Protein AF-A0A376LGH3-F1 (afdb_monomer)

InterPro domains:
  IPR026325 Protein of unknown function DUF932 [PF06067] (6-73)

Secondary structure (DSSP, 8-state):
-EEEE-GGGTT-SSEEEEEEEPPSSSSSEEEEEEEEEEE-STTS-EEEEE---EEEESSSSHHHHHHHHHHHHHTT-

Foldseek 3Di:
DDKAFDPVCPPPQWGWIWDWADDDPLQFWIKIWTFTWGQDDPVRDIDGDTLDMQTARSDDPRPVSVVVRVVVSVVSD

Solvent-accessible surface area (backbone atoms only — not comparable to full-atom values): 4571 Å² total; per-residue (Å²): 115,48,78,49,56,52,86,95,44,67,86,50,67,76,36,70,33,35,39,38,41,68,47,96,78,57,84,45,47,31,34,42,35,31,26,40,48,27,82,76,44,96,88,70,45,65,52,70,52,67,77,53,77,45,75,44,51,74,61,82,74,40,68,62,49,52,53,54,47,49,52,58,50,60,73,74,113

pLDDT: mean 89.33, std 6.75, range [64.38, 96.38]

Mean predicted aligned error: 4.27 Å

Structure (mmCIF, N/CA/C/O backbone):
data_AF-A0A376LGH3-F1
#
_entry.id   AF-A0A376LGH3-F1
#
loop_
_atom_site.group_PDB
_atom_site.id
_atom_site.type_symbol
_atom_site.label_atom_id
_atom_site.label_alt_id
_atom_site.label_comp_id
_atom_site.label_asym_id
_atom_site.label_entity_id
_atom_site.label_seq_id
_atom_site.pdbx_PDB_ins_code
_atom_site.Cartn_x
_atom_site.Cartn_y
_atom_site.Cartn_z
_atom_site.occupancy
_atom_site.B_iso_or_equiv
_atom_site.auth_seq_id
_atom_site.auth_comp_id
_atom_site.auth_asym_id
_atom_site.auth_atom_id
_atom_site.pdbx_PDB_model_num
ATOM 1 N N . MET A 1 1 ? -2.168 10.115 -0.844 1.00 86.8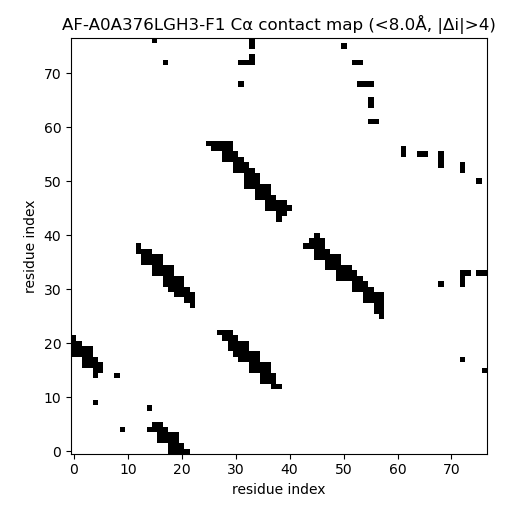8 1 MET A N 1
ATOM 2 C CA . MET A 1 1 ? -2.229 8.837 -0.105 1.00 86.88 1 MET A CA 1
ATOM 3 C C . MET A 1 1 ? -3.560 8.173 -0.403 1.00 86.88 1 MET A C 1
ATOM 5 O O . MET A 1 1 ? -4.581 8.829 -0.244 1.00 86.88 1 MET A O 1
ATOM 9 N N . LEU A 1 2 ? -3.551 6.910 -0.821 1.00 90.81 2 LEU A N 1
ATOM 10 C CA . LEU A 1 2 ? -4.747 6.082 -0.990 1.00 90.81 2 LEU A CA 1
ATOM 11 C C . LEU A 1 2 ? -4.694 4.924 0.015 1.00 90.81 2 LEU A C 1
ATOM 13 O O . LEU A 1 2 ? -3.621 4.374 0.245 1.00 90.81 2 LEU A O 1
ATOM 17 N N . ARG A 1 3 ? -5.829 4.555 0.616 1.00 92.00 3 ARG A N 1
ATOM 18 C CA . ARG A 1 3 ? -5.926 3.425 1.557 1.00 92.00 3 ARG A CA 1
ATOM 19 C C . ARG A 1 3 ? -6.839 2.359 0.970 1.00 92.00 3 ARG A C 1
ATOM 21 O O . ARG A 1 3 ? -8.023 2.613 0.762 1.00 92.00 3 ARG A O 1
ATOM 28 N N . LEU A 1 4 ? -6.287 1.183 0.705 1.00 93.88 4 LEU A N 1
ATOM 29 C CA . LEU A 1 4 ? -7.005 0.045 0.147 1.00 93.88 4 LEU A CA 1
ATOM 30 C C . LEU A 1 4 ? -7.391 -0.903 1.280 1.00 93.88 4 LEU A C 1
ATOM 32 O O . LEU A 1 4 ? -6.526 -1.472 1.943 1.00 93.88 4 LEU A O 1
ATOM 36 N N . ARG A 1 5 ? -8.696 -1.060 1.499 1.00 93.62 5 ARG A N 1
ATOM 37 C CA . ARG A 1 5 ? -9.284 -1.925 2.529 1.00 93.62 5 ARG A CA 1
ATOM 38 C C . ARG A 1 5 ? -10.161 -2.980 1.870 1.00 93.62 5 ARG A C 1
ATOM 40 O O . ARG A 1 5 ? -10.778 -2.715 0.839 1.00 93.62 5 ARG A O 1
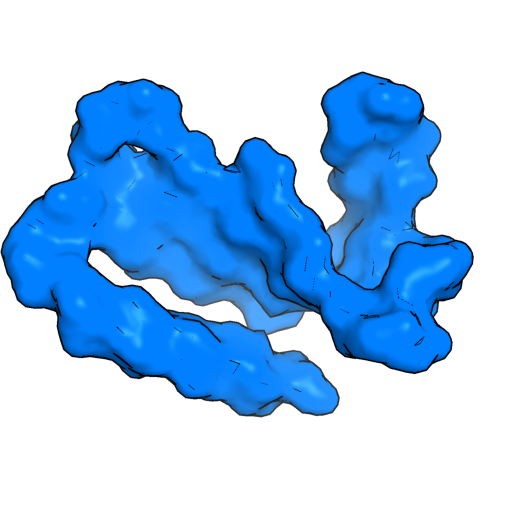ATOM 47 N N . ARG A 1 6 ? -10.272 -4.159 2.486 1.00 91.88 6 ARG A N 1
ATOM 48 C CA . ARG A 1 6 ? -11.245 -5.174 2.050 1.00 91.88 6 ARG A CA 1
ATOM 49 C C . ARG A 1 6 ? -12.672 -4.635 2.212 1.00 91.88 6 ARG A C 1
ATOM 51 O O . ARG A 1 6 ? -12.975 -3.989 3.214 1.00 91.88 6 ARG A O 1
ATOM 58 N N . ALA A 1 7 ? -13.556 -4.943 1.261 1.00 92.38 7 ALA A N 1
ATOM 59 C CA . ALA A 1 7 ? -14.911 -4.381 1.195 1.00 92.38 7 ALA A CA 1
ATOM 60 C C . ALA A 1 7 ? -15.736 -4.588 2.484 1.00 92.38 7 ALA A C 1
ATOM 62 O O . ALA A 1 7 ? -16.413 -3.671 2.937 1.00 92.38 7 ALA A O 1
ATOM 63 N N . GLY A 1 8 ? -15.618 -5.751 3.133 1.00 92.31 8 GLY A N 1
ATOM 64 C CA . GLY A 1 8 ? -16.315 -6.047 4.394 1.00 92.31 8 GLY A CA 1
ATOM 65 C C . GLY A 1 8 ? -15.707 -5.404 5.648 1.00 92.31 8 GLY A C 1
ATOM 66 O O . GLY A 1 8 ? -16.228 -5.591 6.741 1.00 92.31 8 GLY A O 1
ATOM 67 N N . GLN A 1 9 ? -14.593 -4.681 5.520 1.00 89.31 9 GLN A N 1
ATOM 68 C CA . GLN A 1 9 ? -13.797 -4.166 6.640 1.00 89.31 9 GLN A CA 1
ATOM 69 C C . GLN A 1 9 ? -13.534 -2.653 6.539 1.00 89.31 9 GLN A C 1
ATOM 71 O O . GLN A 1 9 ? -12.742 -2.106 7.302 1.00 89.31 9 GLN A O 1
ATOM 76 N N . ILE A 1 10 ? -14.204 -1.943 5.625 1.00 88.75 10 ILE A N 1
ATOM 77 C CA . ILE A 1 10 ? -13.941 -0.520 5.342 1.00 88.75 10 ILE A CA 1
ATOM 78 C C . ILE A 1 10 ? -14.059 0.355 6.600 1.00 88.75 10 ILE A C 1
ATOM 80 O O . ILE A 1 10 ? -13.234 1.247 6.799 1.00 88.75 10 ILE A O 1
ATOM 84 N N . THR A 1 11 ? -15.037 0.087 7.468 1.00 87.94 11 THR A N 1
ATOM 85 C CA . THR A 1 11 ? -15.311 0.866 8.689 1.00 87.94 11 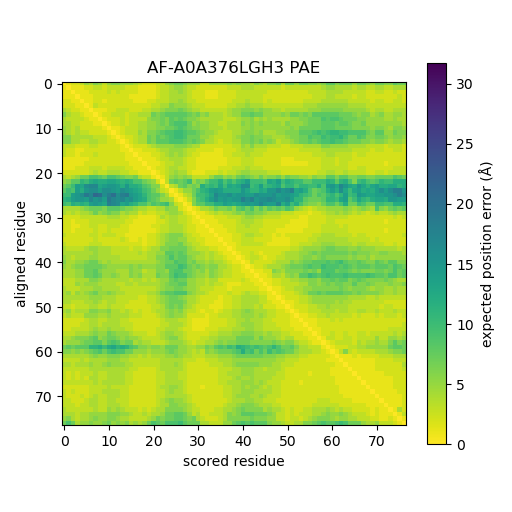THR A CA 1
ATOM 86 C C . THR A 1 11 ? -14.536 0.390 9.919 1.00 87.94 11 THR A C 1
ATOM 88 O O . THR A 1 11 ? -14.604 1.027 10.970 1.00 87.94 11 THR A O 1
ATOM 91 N N . GLY A 1 12 ? -13.780 -0.707 9.817 1.00 86.12 12 GLY A N 1
ATOM 92 C CA . GLY A 1 12 ? -13.014 -1.236 10.940 1.00 86.12 12 GLY A CA 1
ATOM 93 C C . GLY A 1 12 ? -11.896 -0.283 11.377 1.00 86.12 12 GLY A C 1
ATOM 94 O O . GLY A 1 12 ? -11.226 0.351 10.552 1.00 86.12 12 GLY A O 1
ATOM 95 N N . GLN A 1 13 ? -11.689 -0.178 12.694 1.00 83.06 13 GLN A N 1
ATOM 96 C CA . GLN A 1 13 ? -10.628 0.662 13.264 1.00 83.06 13 GLN A CA 1
ATOM 97 C C . GLN A 1 13 ? -9.232 0.052 13.086 1.00 83.06 13 GLN A C 1
ATOM 99 O O . GLN A 1 13 ? -8.280 0.786 12.826 1.00 83.06 13 GLN A O 1
ATOM 104 N N . HIS A 1 14 ? -9.126 -1.274 13.206 1.00 84.75 14 HIS A N 1
ATOM 105 C CA . HIS A 1 14 ? -7.912 -2.058 12.988 1.00 84.75 14 HIS A CA 1
ATOM 106 C C . HIS A 1 14 ? -8.217 -3.140 11.964 1.00 84.75 14 HIS A C 1
ATOM 108 O O . HIS A 1 14 ? -8.894 -4.120 12.267 1.00 84.75 14 HIS A O 1
ATOM 114 N N . VAL A 1 15 ? -7.763 -2.923 10.735 1.00 90.88 15 VAL A N 1
ATOM 115 C CA . VAL A 1 15 ? -7.986 -3.842 9.622 1.00 90.88 15 VAL A CA 1
ATOM 116 C C . VAL A 1 15 ? -6.704 -3.962 8.810 1.00 90.88 15 VAL A C 1
ATOM 118 O O . VAL A 1 15 ? -5.940 -2.992 8.763 1.00 90.88 15 VAL A O 1
ATOM 121 N N . PRO A 1 16 ? -6.462 -5.121 8.179 1.00 92.88 16 PRO A N 1
ATOM 122 C CA . PRO A 1 16 ? -5.427 -5.227 7.169 1.00 92.88 16 PRO A CA 1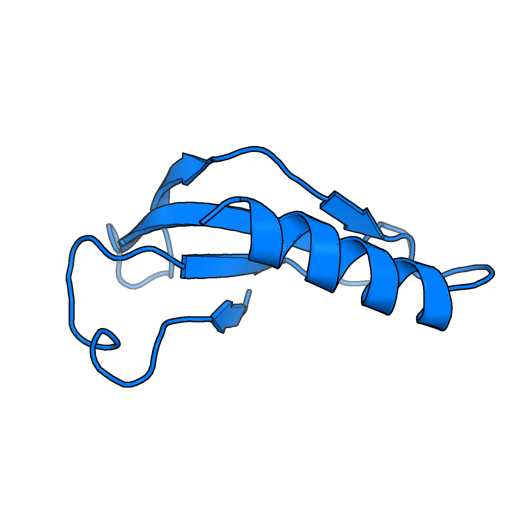
ATOM 123 C C . PRO A 1 16 ? -5.735 -4.259 6.025 1.00 92.88 16 PRO A C 1
ATOM 125 O O . PRO A 1 16 ? -6.843 -4.255 5.477 1.00 92.88 16 PRO A O 1
ATOM 128 N N . GLU A 1 17 ? -4.768 -3.427 5.667 1.00 94.69 17 GLU A N 1
ATOM 129 C CA . GLU A 1 17 ? -4.904 -2.474 4.574 1.00 94.69 17 GLU A CA 1
ATOM 130 C C . GLU A 1 17 ? -3.564 -2.197 3.892 1.00 94.69 17 GLU A C 1
ATOM 132 O O . GLU A 1 17 ? -2.493 -2.382 4.470 1.00 94.69 17 GLU A O 1
ATOM 137 N N . ILE A 1 18 ? -3.634 -1.720 2.651 1.00 95.50 18 ILE A N 1
ATOM 138 C CA . ILE A 1 18 ? -2.465 -1.280 1.889 1.00 95.50 18 ILE A CA 1
ATOM 139 C C . ILE A 1 18 ? -2.548 0.232 1.741 1.00 95.50 18 ILE A C 1
ATOM 141 O O . ILE A 1 18 ? -3.528 0.760 1.209 1.00 95.50 18 ILE A O 1
ATOM 145 N N . ILE A 1 19 ? -1.512 0.933 2.187 1.00 94.25 19 ILE A N 1
ATOM 146 C CA . ILE A 1 19 ? -1.375 2.369 1.967 1.00 94.25 19 ILE A CA 1
ATOM 147 C C . ILE A 1 19 ? -0.523 2.587 0.721 1.00 94.25 19 ILE A C 1
ATOM 149 O O . ILE A 1 19 ? 0.636 2.180 0.675 1.00 94.25 19 ILE A O 1
ATOM 153 N N . LEU A 1 20 ? -1.096 3.252 -0.280 1.00 93.62 20 LEU A N 1
ATOM 154 C CA . LEU A 1 20 ? -0.390 3.692 -1.475 1.00 93.62 20 LEU A CA 1
ATOM 155 C C . LEU A 1 20 ? -0.001 5.164 -1.305 1.00 93.62 20 LEU A C 1
ATOM 157 O O . LEU A 1 20 ? -0.849 6.068 -1.252 1.00 93.62 20 LEU A O 1
ATOM 161 N N . LEU A 1 21 ? 1.299 5.402 -1.188 1.00 90.94 21 LEU A N 1
ATOM 162 C CA . LEU A 1 21 ? 1.893 6.730 -1.150 1.00 90.94 21 LEU A CA 1
ATOM 163 C C . LEU A 1 21 ? 2.425 7.049 -2.540 1.00 90.94 21 LEU A C 1
ATOM 165 O O . LEU A 1 21 ? 3.211 6.289 -3.094 1.00 90.94 21 LEU A O 1
ATOM 169 N N . ASN A 1 22 ? 1.979 8.166 -3.105 1.00 83.62 22 ASN A N 1
ATOM 170 C CA . ASN A 1 22 ? 2.531 8.667 -4.354 1.00 83.62 22 ASN A CA 1
ATOM 171 C C . ASN A 1 22 ? 3.544 9.772 -4.053 1.00 83.62 22 ASN A C 1
ATOM 173 O O . ASN A 1 22 ? 3.324 10.572 -3.140 1.00 83.62 22 ASN A O 1
ATOM 177 N N . SER A 1 23 ? 4.608 9.829 -4.842 1.00 74.94 23 SER A N 1
ATOM 178 C CA . SER A 1 23 ? 5.502 10.978 -4.918 1.00 74.94 23 SER A CA 1
ATOM 179 C C . SER A 1 23 ? 4.918 12.078 -5.803 1.00 74.94 23 SER A C 1
ATOM 181 O O . SER A 1 23 ? 4.242 11.807 -6.791 1.00 74.94 23 SER A O 1
ATOM 183 N N . HIS A 1 24 ? 5.155 13.333 -5.429 1.00 68.56 24 HIS A N 1
ATOM 184 C CA . HIS A 1 24 ? 4.436 14.490 -5.965 1.00 68.56 24 HIS A CA 1
ATOM 185 C C . HIS A 1 24 ? 4.818 14.880 -7.406 1.00 68.56 24 HIS A C 1
ATOM 187 O O . HIS A 1 24 ? 4.000 15.461 -8.110 1.00 68.56 24 H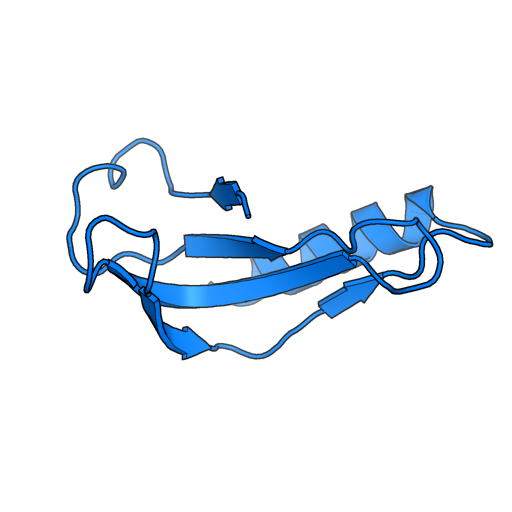IS A O 1
ATOM 193 N N . ASP A 1 25 ? 6.024 14.552 -7.857 1.00 67.31 25 ASP A N 1
ATOM 194 C CA . ASP A 1 25 ? 6.640 15.111 -9.067 1.00 67.31 25 ASP A CA 1
ATOM 195 C C . ASP A 1 25 ? 7.191 14.043 -10.030 1.00 67.31 25 ASP A C 1
ATOM 197 O O . ASP A 1 25 ? 7.885 14.367 -10.990 1.00 67.31 25 ASP A O 1
ATOM 201 N N . GLY A 1 26 ? 6.913 12.760 -9.780 1.00 64.38 26 GLY A N 1
ATOM 202 C CA . GLY A 1 26 ? 7.394 11.660 -10.623 1.00 64.38 26 GLY A CA 1
ATOM 203 C C . GLY A 1 26 ? 8.902 11.381 -10.525 1.00 64.38 26 GLY A C 1
ATOM 204 O O . GLY A 1 26 ? 9.379 10.441 -11.158 1.00 64.38 26 GLY A O 1
ATOM 205 N N . SER A 1 27 ? 9.656 12.152 -9.731 1.00 66.94 27 SER A N 1
ATOM 206 C CA . SER A 1 27 ? 11.108 11.989 -9.563 1.00 66.94 27 SER A CA 1
ATOM 207 C C . SER A 1 27 ? 11.477 10.904 -8.544 1.00 66.94 27 SER A C 1
ATOM 209 O O . SER A 1 27 ? 12.601 10.401 -8.532 1.00 66.94 27 SER A O 1
ATOM 211 N N . SER A 1 28 ? 10.525 10.516 -7.696 1.00 74.75 28 SER A N 1
ATOM 212 C CA . SER A 1 28 ? 10.687 9.490 -6.666 1.00 74.75 28 SER A CA 1
ATOM 213 C C . SER A 1 28 ? 9.822 8.261 -6.950 1.00 74.75 28 SER A C 1
ATOM 215 O O . SER A 1 28 ? 9.091 8.199 -7.929 1.00 74.75 28 SER A O 1
ATOM 217 N N . SER A 1 29 ? 9.988 7.201 -6.166 1.00 85.25 29 SER A N 1
ATOM 218 C CA . SER A 1 29 ? 9.143 6.013 -6.269 1.00 85.25 29 SER A CA 1
ATOM 219 C C . SER A 1 29 ? 7.805 6.237 -5.579 1.00 85.25 29 SER A C 1
ATOM 221 O O . SER A 1 29 ? 7.794 6.730 -4.447 1.00 85.25 29 SER A O 1
ATOM 223 N N . TYR A 1 30 ? 6.713 5.742 -6.163 1.00 89.81 30 TYR A N 1
ATOM 224 C CA . TYR A 1 30 ? 5.531 5.475 -5.352 1.00 89.81 30 TYR A CA 1
ATOM 225 C C . TYR A 1 30 ? 5.796 4.262 -4.451 1.00 89.81 30 TYR A C 1
ATOM 227 O O . TYR A 1 30 ? 6.652 3.416 -4.733 1.00 89.81 30 TYR A O 1
ATOM 235 N N . GLN A 1 31 ? 5.067 4.182 -3.344 1.00 93.12 31 GLN A N 1
ATOM 236 C CA . GLN A 1 31 ? 5.272 3.181 -2.309 1.00 93.12 31 GLN A CA 1
ATOM 237 C C . GLN A 1 31 ? 3.959 2.497 -1.932 1.00 93.12 31 GLN A C 1
ATOM 239 O O . GLN A 1 31 ? 2.923 3.148 -1.792 1.00 93.12 31 GLN A O 1
ATOM 244 N N . MET A 1 32 ? 4.023 1.183 -1.729 1.00 95.00 32 MET A N 1
ATOM 245 C CA . MET A 1 32 ? 2.954 0.364 -1.165 1.00 95.00 32 MET A CA 1
ATOM 246 C C . MET A 1 32 ? 3.385 -0.148 0.209 1.00 95.00 32 MET A C 1
ATOM 248 O O . MET A 1 32 ? 4.422 -0.798 0.346 1.00 95.00 32 MET A O 1
ATOM 252 N N . LEU A 1 33 ? 2.581 0.157 1.222 1.00 95.38 33 LEU A N 1
ATOM 253 C CA . LEU A 1 33 ? 2.783 -0.236 2.613 1.00 95.38 33 LEU A CA 1
ATOM 254 C C . LEU A 1 33 ? 1.633 -1.152 3.052 1.00 95.38 33 LEU A C 1
ATOM 256 O O . LEU A 1 33 ? 0.575 -0.640 3.431 1.00 95.38 33 LEU A O 1
ATOM 260 N N . PRO A 1 34 ? 1.791 -2.484 2.982 1.00 96.38 34 PRO A N 1
ATOM 261 C CA . PRO A 1 34 ? 0.877 -3.409 3.641 1.00 96.38 34 PRO A CA 1
ATOM 262 C C . PRO A 1 34 ? 1.012 -3.307 5.158 1.00 96.38 34 PRO A C 1
ATOM 264 O O . PRO A 1 34 ? 2.122 -3.238 5.683 1.00 96.38 34 PRO A O 1
ATOM 267 N N . GLY A 1 35 ? -0.100 -3.347 5.882 1.00 95.38 35 GLY A N 1
ATOM 268 C CA . GLY A 1 35 ? -0.047 -3.398 7.334 1.00 95.38 35 GLY A CA 1
ATOM 269 C C . GLY A 1 35 ? -1.391 -3.288 8.025 1.00 95.38 35 GLY A C 1
ATOM 270 O O . GLY A 1 35 ? -2.453 -3.326 7.406 1.00 95.38 35 GLY A O 1
ATOM 271 N N . TYR A 1 36 ? -1.315 -3.146 9.342 1.00 94.12 36 TYR A N 1
ATOM 272 C CA . TYR A 1 36 ? -2.453 -2.867 10.206 1.00 94.12 36 TYR A CA 1
ATOM 273 C C . TYR A 1 36 ? -2.331 -1.433 10.683 1.00 94.12 36 TYR A C 1
ATOM 275 O O . TYR A 1 36 ? -1.506 -1.145 11.549 1.00 94.12 36 TYR A O 1
ATOM 283 N N . PHE A 1 37 ? -3.141 -0.539 10.118 1.00 92.25 37 PHE A N 1
ATOM 284 C CA . PHE A 1 37 ? -3.067 0.885 10.425 1.00 92.25 37 PHE A CA 1
ATOM 285 C C . PHE A 1 37 ? -4.396 1.436 10.932 1.00 92.25 37 PHE A C 1
ATOM 287 O O . PHE A 1 37 ? -5.479 1.154 10.410 1.00 92.25 37 PHE A O 1
ATOM 294 N N . ARG A 1 38 ? -4.294 2.313 11.926 1.00 89.81 38 ARG A N 1
ATOM 295 C CA . ARG A 1 38 ? -5.396 3.064 12.516 1.00 89.81 38 ARG A CA 1
ATOM 296 C C . ARG A 1 38 ? -5.318 4.524 12.093 1.00 89.81 38 ARG A C 1
ATOM 298 O O . ARG A 1 38 ? -4.241 5.110 12.117 1.00 89.81 38 ARG A O 1
ATOM 305 N N . ALA A 1 39 ? -6.459 5.134 11.772 1.00 88.56 39 ALA A N 1
ATOM 306 C CA . ALA A 1 39 ? -6.549 6.590 11.642 1.00 88.56 39 ALA A CA 1
ATOM 307 C C . ALA A 1 39 ? -6.469 7.252 13.027 1.00 88.56 39 ALA A C 1
ATOM 309 O O . ALA A 1 39 ? -7.238 6.896 13.921 1.00 88.56 39 ALA A O 1
ATOM 310 N N . ILE A 1 40 ? -5.550 8.201 13.196 1.00 89.94 40 ILE A N 1
ATOM 311 C CA . ILE A 1 40 ? -5.293 8.878 14.478 1.00 89.94 40 ILE A CA 1
ATOM 312 C C . ILE A 1 40 ? -5.756 10.334 14.452 1.00 89.94 40 ILE A C 1
ATOM 314 O O . ILE A 1 40 ? -6.195 10.853 15.473 1.00 89.94 40 ILE A O 1
ATOM 318 N N . CYS A 1 41 ? -5.699 10.988 13.292 1.00 86.81 41 CYS A N 1
ATOM 319 C CA . CYS A 1 41 ? -6.120 12.374 13.138 1.00 86.81 41 CYS A CA 1
ATOM 320 C C . CYS A 1 41 ? -6.894 12.565 11.829 1.00 86.81 41 CYS A C 1
ATOM 322 O O . CYS A 1 41 ? -6.690 11.849 10.845 1.00 86.81 41 CYS A O 1
ATOM 324 N N . THR A 1 42 ? -7.788 13.550 11.818 1.00 85.62 42 THR A N 1
ATOM 325 C CA . THR A 1 42 ? -8.611 13.918 10.657 1.00 85.62 42 THR A CA 1
ATOM 326 C C . THR A 1 42 ? -7.787 14.456 9.486 1.00 85.62 42 THR A C 1
ATOM 328 O O . THR A 1 42 ? -8.267 14.448 8.358 1.00 85.62 42 THR A O 1
ATOM 331 N N . ASN A 1 43 ? -6.527 14.844 9.715 1.00 84.69 43 ASN A N 1
ATOM 332 C CA . ASN A 1 43 ? -5.577 15.235 8.669 1.00 84.69 43 ASN A CA 1
ATOM 333 C C . ASN A 1 43 ? -4.995 14.047 7.870 1.00 84.69 43 ASN A C 1
ATOM 335 O O . ASN A 1 43 ? -4.114 14.247 7.037 1.00 84.69 43 ASN A O 1
ATOM 339 N N . GLY A 1 44 ? -5.445 12.816 8.133 1.00 82.69 44 GLY A N 1
ATOM 340 C CA . GLY A 1 44 ? -4.969 11.614 7.449 1.00 82.69 44 GLY A CA 1
ATOM 341 C C . GLY A 1 44 ? -3.770 10.936 8.115 1.00 82.69 44 GLY A C 1
ATOM 342 O O . GLY A 1 44 ? -3.251 9.976 7.553 1.00 82.69 44 GLY A O 1
ATOM 343 N N . LEU A 1 45 ? -3.346 11.377 9.307 1.00 87.00 45 LEU A N 1
ATOM 344 C CA . LEU A 1 45 ? -2.326 10.672 10.083 1.00 87.00 45 LEU A CA 1
ATOM 345 C C . LEU A 1 45 ? -2.806 9.262 10.444 1.00 87.00 45 LEU A C 1
ATOM 347 O O . LEU A 1 45 ? -3.886 9.078 11.021 1.00 87.00 45 LEU A O 1
ATOM 351 N N . VAL A 1 46 ? -1.960 8.279 10.158 1.00 90.88 46 VAL A N 1
ATOM 352 C CA . VAL A 1 46 ? -2.176 6.874 10.500 1.00 90.88 46 VAL A CA 1
ATOM 353 C C . VAL A 1 46 ? -1.005 6.339 11.317 1.00 90.88 46 VAL A C 1
ATOM 355 O O . VAL A 1 46 ? 0.133 6.761 11.131 1.00 90.88 46 VAL A O 1
ATOM 358 N N . CYS A 1 47 ? -1.288 5.420 12.233 1.00 90.75 47 CYS A N 1
ATOM 359 C CA . CYS A 1 47 ? -0.280 4.731 13.035 1.00 90.75 47 CYS A CA 1
ATOM 360 C C . CYS A 1 47 ? -0.573 3.235 13.031 1.00 90.75 47 CYS A C 1
ATOM 362 O O . CYS A 1 47 ? -1.739 2.833 13.007 1.00 90.75 47 CYS A O 1
ATOM 364 N N . GLY A 1 48 ? 0.473 2.418 13.048 1.00 91.62 48 GLY A N 1
ATOM 365 C CA . GLY A 1 48 ? 0.325 0.977 13.092 1.00 91.62 48 GLY A CA 1
ATOM 366 C C . GLY A 1 48 ? 1.574 0.235 12.658 1.00 91.62 48 GLY A C 1
ATOM 367 O O . GLY A 1 48 ? 2.647 0.820 12.511 1.00 91.62 48 GLY A O 1
ATOM 368 N N . GLN A 1 49 ? 1.414 -1.068 12.461 1.00 93.44 49 GLN A N 1
ATOM 369 C CA . GLN A 1 49 ? 2.503 -1.952 12.081 1.00 93.44 49 GLN A CA 1
ATOM 370 C C . GLN A 1 49 ? 2.486 -2.188 10.575 1.00 93.44 49 GLN A C 1
ATOM 372 O O . GLN A 1 49 ? 1.513 -2.705 10.024 1.00 93.44 49 GLN A O 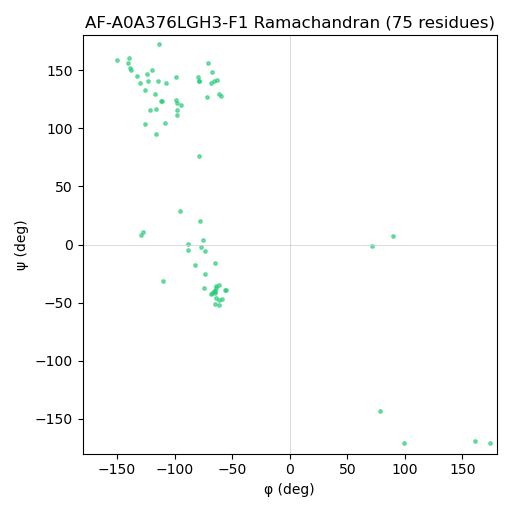1
ATOM 377 N N . SER A 1 50 ? 3.598 -1.839 9.935 1.00 93.06 50 SER A N 1
ATOM 378 C CA . SER A 1 50 ? 3.882 -2.223 8.560 1.00 93.06 50 SER A CA 1
ATOM 379 C C . SER A 1 50 ? 4.372 -3.672 8.504 1.00 93.06 50 SER A C 1
ATOM 381 O O . SER A 1 50 ? 5.159 -4.107 9.345 1.00 93.06 50 SER A O 1
ATOM 383 N N . LEU A 1 51 ? 3.933 -4.403 7.484 1.00 95.00 51 LEU A N 1
ATOM 384 C CA . LEU A 1 51 ? 4.417 -5.735 7.113 1.00 95.00 51 LEU A CA 1
ATOM 385 C C . LEU A 1 51 ? 5.503 -5.625 6.024 1.00 95.00 51 LEU A C 1
ATOM 387 O O . LEU A 1 51 ? 5.662 -6.496 5.170 1.00 95.00 51 LEU A O 1
ATOM 391 N N . GLY A 1 52 ? 6.230 -4.508 6.029 1.00 93.69 52 GLY A N 1
ATOM 392 C CA . GLY A 1 52 ? 7.269 -4.133 5.077 1.00 93.69 52 GLY A CA 1
ATOM 393 C C . GLY A 1 52 ? 6.765 -3.163 4.007 1.00 93.69 52 GLY A C 1
ATOM 394 O O . GLY A 1 52 ? 5.657 -2.642 4.070 1.00 93.69 52 GLY A O 1
ATOM 395 N N . GLU A 1 53 ? 7.581 -2.921 2.987 1.00 93.12 53 GLU A N 1
ATOM 396 C CA . GLU A 1 53 ? 7.253 -1.967 1.925 1.00 93.12 53 GLU A CA 1
ATOM 397 C C . GLU A 1 53 ? 7.690 -2.473 0.553 1.00 93.12 53 GLU A C 1
ATOM 399 O O . GLU A 1 53 ? 8.596 -3.300 0.457 1.00 93.12 53 GLU A O 1
ATOM 404 N N . VAL A 1 54 ? 7.033 -1.963 -0.487 1.00 94.25 54 VAL A N 1
ATOM 405 C CA . VAL A 1 54 ? 7.466 -2.081 -1.882 1.00 94.25 54 VAL A CA 1
ATOM 406 C C . VAL A 1 54 ? 7.532 -0.681 -2.472 1.00 94.25 54 VAL A C 1
ATOM 408 O O . VAL A 1 54 ? 6.604 0.113 -2.306 1.00 94.25 54 VAL A O 1
ATOM 411 N N . ARG A 1 55 ? 8.633 -0.371 -3.157 1.00 92.50 55 ARG A N 1
ATOM 412 C CA . ARG A 1 55 ? 8.849 0.906 -3.842 1.00 92.50 55 ARG A CA 1
ATOM 413 C C . ARG A 1 55 ? 8.982 0.662 -5.330 1.00 92.50 55 ARG A C 1
ATOM 415 O O . ARG A 1 55 ? 9.801 -0.150 -5.750 1.00 92.50 55 ARG A O 1
ATOM 422 N N . VAL A 1 56 ? 8.219 1.403 -6.119 1.00 91.12 56 VAL A N 1
ATOM 423 C CA . VAL A 1 56 ? 8.256 1.304 -7.576 1.00 91.12 56 VAL A CA 1
ATOM 424 C C . VAL A 1 56 ? 8.609 2.673 -8.154 1.00 91.12 56 VAL A C 1
ATOM 426 O O . VAL A 1 56 ? 7.860 3.635 -7.959 1.00 91.12 56 VAL A O 1
ATOM 429 N N . PRO A 1 57 ? 9.762 2.805 -8.831 1.00 89.12 57 PRO A N 1
ATOM 430 C CA . PRO A 1 57 ? 10.135 4.054 -9.480 1.00 89.12 57 PRO A CA 1
ATOM 431 C C . PRO A 1 57 ? 9.198 4.357 -10.653 1.00 89.12 57 PRO A C 1
ATOM 433 O O . PRO A 1 57 ? 8.750 3.448 -11.347 1.00 89.12 57 PRO A O 1
ATOM 436 N N . HIS A 1 58 ? 8.954 5.639 -10.923 1.00 87.44 58 HIS A N 1
ATOM 437 C CA . HIS A 1 58 ? 8.118 6.088 -12.045 1.00 87.44 58 HIS A CA 1
ATOM 438 C C . HIS A 1 58 ? 8.817 6.041 -13.419 1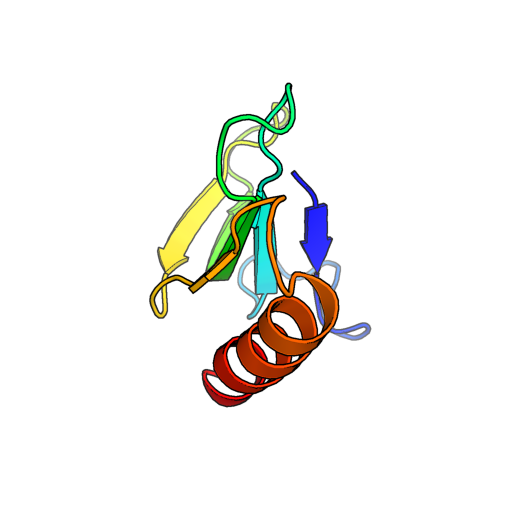.00 87.44 58 HIS A C 1
ATOM 440 O O . HIS A 1 58 ? 8.387 6.706 -14.357 1.00 87.44 58 HIS A O 1
ATOM 446 N N . TRP A 1 59 ? 9.892 5.262 -13.562 1.00 85.56 59 TRP A N 1
ATOM 447 C CA . TRP A 1 59 ? 10.656 5.147 -14.805 1.00 85.56 59 TRP A CA 1
ATOM 448 C C . TRP A 1 59 ? 11.080 3.700 -15.085 1.00 85.56 59 TRP A C 1
ATOM 450 O O . TRP A 1 59 ? 11.127 2.855 -14.187 1.00 85.56 59 TRP A O 1
ATOM 460 N N . GLY A 1 60 ? 11.420 3.425 -16.347 1.00 87.69 60 GLY A N 1
ATOM 461 C CA . GLY A 1 60 ? 11.794 2.092 -16.819 1.00 87.69 60 GLY A CA 1
ATOM 462 C C . GLY A 1 60 ? 10.573 1.200 -17.042 1.00 87.69 60 GLY A C 1
ATOM 463 O O . GLY A 1 60 ? 9.529 1.668 -17.494 1.00 87.69 60 GLY A O 1
ATOM 464 N N . ASN A 1 61 ? 10.699 -0.092 -16.733 1.00 90.31 61 ASN A N 1
ATOM 465 C CA . ASN A 1 61 ? 9.596 -1.043 -16.854 1.00 90.31 61 ASN A CA 1
ATOM 466 C C . ASN A 1 61 ? 8.626 -0.917 -15.665 1.00 90.31 61 ASN A C 1
ATOM 468 O O . ASN A 1 61 ? 8.669 -1.694 -14.712 1.00 90.31 61 ASN A O 1
ATOM 472 N N . VAL A 1 62 ? 7.805 0.134 -15.694 1.00 89.50 62 VAL A N 1
ATOM 473 C CA . VAL A 1 62 ? 6.883 0.470 -14.602 1.00 89.50 62 VAL A CA 1
ATOM 474 C C . VAL A 1 62 ? 5.769 -0.567 -14.477 1.00 89.50 62 VAL A C 1
ATOM 476 O O . VAL A 1 62 ? 5.446 -0.961 -13.363 1.00 89.50 62 VAL A O 1
ATOM 479 N N . VAL A 1 63 ? 5.199 -1.028 -15.594 1.00 92.44 63 VAL A N 1
ATOM 480 C CA . VAL A 1 63 ? 4.020 -1.911 -15.594 1.00 92.44 63 VAL A CA 1
ATOM 481 C C . VAL A 1 63 ? 4.313 -3.231 -14.886 1.00 92.44 63 VAL A C 1
ATOM 483 O O . VAL A 1 63 ? 3.603 -3.577 -13.943 1.00 92.44 63 VAL A O 1
ATOM 486 N N . ASP A 1 64 ? 5.388 -3.920 -15.267 1.00 94.81 64 ASP A N 1
ATOM 487 C CA . ASP A 1 64 ? 5.713 -5.220 -14.672 1.00 94.81 64 ASP A CA 1
ATOM 488 C C . ASP A 1 64 ? 6.054 -5.080 -13.185 1.00 94.81 64 ASP A C 1
ATOM 490 O O . ASP A 1 64 ? 5.560 -5.841 -12.357 1.00 94.81 64 ASP A O 1
ATOM 494 N N . ARG A 1 65 ? 6.788 -4.023 -12.811 1.00 92.12 65 ARG A N 1
ATOM 495 C CA . ARG A 1 65 ? 7.119 -3.738 -11.405 1.00 92.12 65 ARG A CA 1
ATOM 496 C C . ARG A 1 65 ? 5.892 -3.427 -10.552 1.00 92.12 65 ARG A C 1
ATOM 498 O O . ARG A 1 65 ? 5.860 -3.793 -9.379 1.00 92.12 65 ARG A O 1
ATOM 505 N N . VAL A 1 66 ? 4.890 -2.748 -11.116 1.00 93.06 66 VAL A N 1
ATOM 506 C CA . VAL A 1 66 ? 3.610 -2.505 -10.432 1.00 93.06 66 VAL A CA 1
ATOM 507 C C . VAL A 1 66 ? 2.899 -3.832 -10.176 1.00 93.06 66 VAL A C 1
ATOM 509 O O . VAL A 1 66 ? 2.416 -4.056 -9.0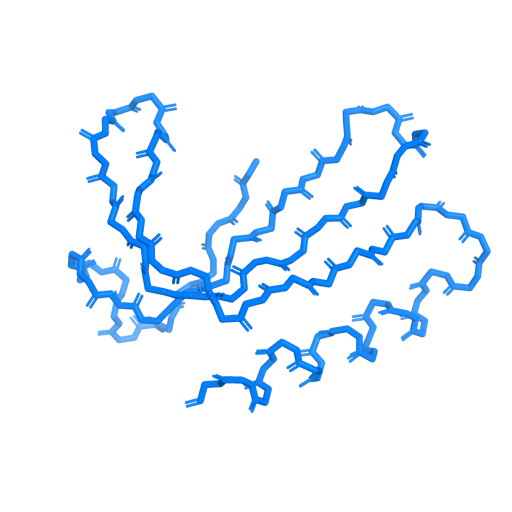67 1.00 93.06 66 VAL A O 1
ATOM 512 N N . ILE A 1 67 ? 2.842 -4.704 -11.186 1.00 94.62 67 ILE A N 1
ATOM 513 C CA . ILE A 1 67 ? 2.153 -5.997 -11.114 1.00 94.62 67 ILE A CA 1
ATOM 514 C C . ILE A 1 67 ? 2.837 -6.913 -10.094 1.00 94.62 67 ILE A C 1
ATOM 516 O O . ILE A 1 67 ? 2.179 -7.416 -9.185 1.00 94.62 67 ILE A O 1
ATOM 520 N N . GLU A 1 68 ? 4.154 -7.087 -10.200 1.00 95.06 68 GLU A N 1
ATOM 521 C CA . GLU A 1 68 ? 4.947 -7.890 -9.264 1.00 95.06 68 GLU A CA 1
ATOM 522 C C . GLU A 1 68 ? 4.824 -7.358 -7.834 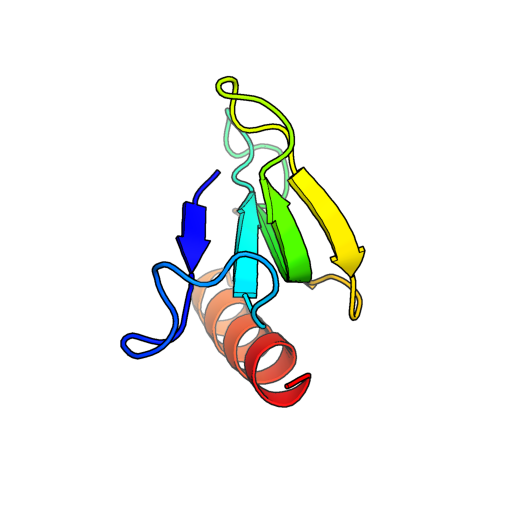1.00 95.06 68 GLU A C 1
ATOM 524 O O . GLU A 1 68 ? 4.512 -8.113 -6.911 1.00 95.06 68 GLU A O 1
ATOM 529 N N . GLY A 1 69 ? 4.965 -6.041 -7.656 1.00 94.00 69 GLY A N 1
ATOM 530 C CA . GLY A 1 69 ? 4.818 -5.403 -6.354 1.00 94.00 69 GLY A CA 1
ATOM 531 C C . GLY A 1 69 ? 3.425 -5.588 -5.748 1.00 94.00 69 GLY A C 1
ATOM 532 O O . GLY A 1 69 ? 3.300 -5.747 -4.535 1.00 94.00 69 GLY A O 1
ATOM 533 N N . ALA A 1 70 ? 2.371 -5.606 -6.567 1.00 93.69 70 ALA A N 1
ATOM 534 C CA . ALA A 1 70 ? 1.013 -5.864 -6.097 1.00 93.69 70 ALA A CA 1
ATOM 535 C C . ALA A 1 70 ? 0.836 -7.309 -5.601 1.00 93.69 70 ALA A C 1
ATOM 537 O O . ALA A 1 70 ? 0.218 -7.513 -4.553 1.00 93.69 70 ALA A O 1
ATOM 538 N N . TYR A 1 71 ? 1.402 -8.300 -6.300 1.00 95.06 71 TYR A N 1
ATOM 539 C CA . TYR A 1 71 ? 1.395 -9.694 -5.841 1.00 95.06 71 TYR A CA 1
ATOM 540 C C . TYR A 1 71 ? 2.195 -9.875 -4.552 1.00 95.06 71 TYR A C 1
ATOM 542 O O . TYR A 1 71 ? 1.727 -10.546 -3.632 1.00 95.06 71 TYR A O 1
ATOM 550 N N . GLU A 1 72 ? 3.360 -9.236 -4.451 1.00 94.44 72 GLU A N 1
ATOM 551 C CA . GLU A 1 72 ? 4.191 -9.288 -3.250 1.00 94.44 72 GLU A CA 1
ATOM 552 C C . GLU A 1 72 ? 3.459 -8.707 -2.035 1.00 94.44 72 GLU A C 1
ATOM 554 O O . GLU A 1 72 ? 3.400 -9.330 -0.977 1.00 94.44 72 GLU A O 1
ATOM 559 N N . VAL A 1 73 ? 2.854 -7.528 -2.184 1.00 94.00 73 VAL A N 1
ATOM 560 C CA . VAL A 1 73 ? 2.095 -6.870 -1.114 1.00 94.00 73 VAL A CA 1
ATOM 561 C C . VAL A 1 73 ? 0.841 -7.667 -0.752 1.00 94.00 73 VAL A C 1
ATOM 563 O O . VAL A 1 73 ? 0.520 -7.795 0.429 1.00 94.00 73 VAL A O 1
ATOM 566 N N . GLY A 1 74 ? 0.140 -8.219 -1.745 1.00 90.25 74 GLY A N 1
ATOM 567 C CA . GLY A 1 74 ? -1.040 -9.056 -1.535 1.00 90.25 74 GLY A CA 1
ATOM 568 C C . GLY A 1 74 ? -0.733 -10.352 -0.783 1.00 90.25 74 GLY A C 1
ATOM 569 O O . GLY A 1 74 ? -1.523 -10.748 0.067 1.00 90.25 74 GLY A O 1
ATOM 570 N N . GLY A 1 75 ? 0.425 -10.969 -1.039 1.00 90.69 75 GLY A N 1
ATOM 571 C CA . GLY A 1 75 ? 0.874 -12.196 -0.370 1.00 90.69 75 GLY A CA 1
ATOM 572 C C . GLY A 1 75 ? 1.350 -12.017 1.077 1.00 90.69 75 GLY A C 1
ATOM 573 O O . GLY A 1 75 ? 1.653 -13.005 1.739 1.00 90.69 75 GLY A O 1
ATOM 574 N N . ARG A 1 76 ? 1.430 -10.779 1.584 1.00 90.50 76 ARG A N 1
ATOM 575 C CA . ARG A 1 76 ? 1.830 -10.478 2.972 1.00 90.50 76 ARG A CA 1
ATOM 576 C C . ARG A 1 76 ? 0.657 -10.473 3.967 1.00 90.50 76 ARG A C 1
ATOM 578 O O . ARG A 1 76 ? 0.888 -10.216 5.148 1.00 90.50 76 ARG A O 1
ATOM 585 N N . PHE A 1 77 ? -0.570 -10.737 3.510 1.00 85.50 77 PHE A N 1
ATOM 586 C CA . PHE A 1 77 ? -1.789 -10.828 4.327 1.00 85.50 77 PHE A CA 1
ATOM 587 C C . PHE A 1 77 ? -2.387 -12.229 4.312 1.00 85.50 77 PHE A C 1
ATOM 589 O O . PHE A 1 77 ? -3.001 -12.592 5.339 1.00 85.50 77 PHE A O 1
#

Sequence (77 aa):
MLRLRRAGQITGQHVPEIILLNSHDGSSSYQMLPGYFRAICTNGLVCGQSLGEVRVPHWGNVVDRVIEGAYEVGGRF

Organism: Escherichia coli (NCBI:txid562)

Radius of gyration: 13.02 Å; Cα contacts (8 Å, |Δi|>4): 134; chains: 1; bounding box: 28×27×31 Å

Nearest PDB structures (foldseek):
  4l8h-assembly1_B  TM=4.612E-01  e=1.299E+00  Qubevirus durum
  6yfe-assembly1_AB  TM=4.129E-01  e=1.299E+00  Beihai levi-like virus 19
  3vrd-assembly1_B  TM=3.027E-01  e=2.088E+00  Thermochromatium tepidum
  1fcd-assembly2_B  TM=2.965E-01  e=2.979E+00  Allochromatium vinosum